Protein AF-A0A6J5F829-F1 (afdb_monomer_lite)

Radius of gyration: 14.19 Å; chains: 1; bounding box: 37×42×27 Å

Structure (mmCIF, N/CA/C/O backbone):
data_AF-A0A6J5F829-F1
#
_entry.id   AF-A0A6J5F829-F1
#
loop_
_atom_site.group_PDB
_atom_site.id
_atom_site.type_symbol
_atom_site.label_atom_id
_atom_site.label_alt_id
_atom_site.label_comp_id
_atom_site.label_asym_id
_atom_site.label_entity_id
_atom_site.label_seq_id
_atom_site.pdbx_PDB_ins_code
_atom_site.Cartn_x
_atom_site.Cartn_y
_atom_site.Cartn_z
_atom_site.occupancy
_atom_site.B_iso_or_equiv
_atom_site.auth_seq_id
_atom_site.auth_comp_id
_atom_site.auth_asym_id
_atom_site.auth_atom_id
_atom_site.pdbx_PDB_model_num
ATOM 1 N N . MET A 1 1 ? 24.805 2.140 7.043 1.00 34.69 1 MET A N 1
ATOM 2 C CA . MET A 1 1 ? 24.324 3.347 6.334 1.00 34.69 1 MET A CA 1
ATOM 3 C C . MET A 1 1 ? 23.279 2.885 5.327 1.00 34.69 1 MET A C 1
ATOM 5 O O . MET A 1 1 ? 23.629 2.146 4.418 1.00 34.69 1 MET A O 1
ATOM 9 N N . LYS A 1 2 ? 21.988 3.162 5.555 1.00 42.03 2 LYS A N 1
ATOM 10 C CA . LYS A 1 2 ? 20.919 2.751 4.630 1.00 42.03 2 LYS A CA 1
ATOM 11 C C . LYS A 1 2 ? 20.975 3.728 3.448 1.00 42.03 2 LYS A C 1
ATOM 13 O O . LYS A 1 2 ? 20.641 4.892 3.639 1.00 42.03 2 LYS A O 1
ATOM 18 N N . ASN A 1 3 ? 21.474 3.304 2.283 1.00 34.94 3 ASN A N 1
ATOM 19 C CA . ASN A 1 3 ? 21.442 4.109 1.056 1.00 34.94 3 ASN A CA 1
ATOM 20 C C . ASN A 1 3 ? 19.977 4.314 0.656 1.00 34.94 3 ASN A C 1
ATOM 22 O O . ASN A 1 3 ? 19.419 3.539 -0.117 1.00 34.94 3 ASN A O 1
ATOM 26 N N . VAL A 1 4 ? 19.335 5.337 1.216 1.00 55.44 4 VAL A N 1
ATOM 27 C CA . VAL A 1 4 ? 18.023 5.782 0.761 1.00 55.44 4 VAL A CA 1
ATOM 28 C C . VAL A 1 4 ? 18.262 6.391 -0.615 1.00 55.44 4 VAL A C 1
ATOM 30 O O . VAL A 1 4 ? 18.768 7.509 -0.719 1.00 55.44 4 VAL A O 1
ATOM 33 N N . ARG A 1 5 ? 17.992 5.626 -1.684 1.00 61.97 5 ARG A N 1
ATOM 34 C CA . ARG A 1 5 ? 17.890 6.178 -3.041 1.00 61.97 5 ARG A CA 1
ATOM 35 C C . ARG A 1 5 ? 16.980 7.399 -2.934 1.00 61.97 5 ARG A C 1
ATOM 37 O O . ARG A 1 5 ? 15.824 7.261 -2.549 1.00 61.97 5 ARG A O 1
ATOM 44 N N . LYS A 1 6 ? 17.505 8.591 -3.222 1.00 61.22 6 LYS A N 1
ATOM 45 C CA . LYS A 1 6 ? 16.664 9.779 -3.373 1.00 61.22 6 LYS A CA 1
ATOM 46 C C . LYS A 1 6 ? 15.767 9.520 -4.578 1.00 61.22 6 LYS A C 1
ATOM 48 O O . LYS A 1 6 ? 16.257 9.552 -5.701 1.00 61.22 6 LYS A O 1
ATOM 53 N N . ILE A 1 7 ? 14.499 9.205 -4.337 1.00 67.38 7 ILE A N 1
ATOM 54 C CA . ILE A 1 7 ? 13.509 9.058 -5.403 1.00 67.38 7 ILE A CA 1
ATOM 55 C C . ILE A 1 7 ? 13.320 10.444 -6.019 1.00 67.38 7 ILE A C 1
ATO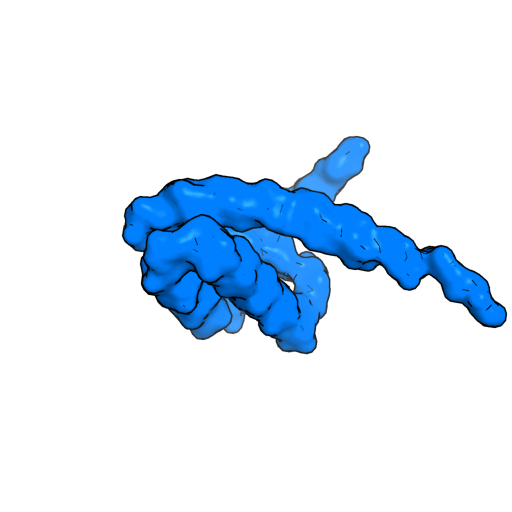M 57 O O . ILE A 1 7 ? 12.992 11.399 -5.309 1.00 67.38 7 ILE A O 1
ATOM 61 N N . SER A 1 8 ? 13.575 10.590 -7.319 1.00 79.25 8 SER A N 1
ATOM 62 C CA . SER A 1 8 ? 13.370 11.878 -7.977 1.00 79.25 8 SER A CA 1
ATOM 63 C C . SER A 1 8 ? 11.870 12.216 -8.052 1.00 79.25 8 SER A C 1
ATOM 65 O O . SER A 1 8 ? 11.033 11.318 -8.190 1.00 79.25 8 SER A O 1
ATOM 67 N N . PRO A 1 9 ? 11.483 13.506 -8.024 1.00 79.19 9 PRO A N 1
ATOM 68 C CA . PRO A 1 9 ? 10.079 13.910 -8.167 1.00 79.19 9 PRO A CA 1
ATOM 69 C C . PRO A 1 9 ? 9.417 13.399 -9.458 1.00 79.19 9 PRO A C 1
ATOM 71 O O . PRO A 1 9 ? 8.209 13.179 -9.504 1.00 79.19 9 PRO A O 1
ATOM 74 N N . SER A 1 10 ? 10.205 13.210 -10.519 1.00 82.94 10 SER A N 1
ATOM 75 C CA . SER A 1 10 ? 9.782 12.593 -11.779 1.00 82.94 10 SER A CA 1
ATOM 76 C C . SER A 1 10 ? 9.469 11.105 -11.627 1.00 82.94 10 SER A C 1
ATOM 78 O O . SER A 1 10 ? 8.401 10.677 -12.052 1.00 82.94 10 SER A O 1
ATOM 80 N N . GLU A 1 11 ? 10.347 10.329 -10.988 1.00 81.81 11 GLU A N 1
ATOM 81 C CA . GLU A 1 11 ? 10.115 8.898 -10.733 1.00 81.81 11 GLU A CA 1
ATOM 82 C C . GLU A 1 11 ? 8.900 8.683 -9.833 1.00 81.81 11 GLU A C 1
ATOM 84 O O . GLU A 1 11 ? 8.104 7.781 -10.081 1.00 81.81 11 GLU A O 1
ATOM 89 N N . ARG A 1 12 ? 8.707 9.554 -8.836 1.00 85.75 12 ARG A N 1
ATOM 90 C CA . ARG A 1 12 ? 7.526 9.522 -7.968 1.00 85.75 12 ARG A CA 1
ATOM 91 C C . ARG A 1 12 ? 6.231 9.738 -8.748 1.00 85.75 12 ARG A C 1
ATOM 93 O O . ARG A 1 12 ? 5.322 8.926 -8.628 1.00 85.75 12 ARG A O 1
ATOM 100 N N . ARG A 1 13 ? 6.156 10.780 -9.585 1.00 87.06 13 ARG A N 1
ATOM 101 C CA . ARG A 1 13 ? 4.973 11.048 -10.430 1.00 87.06 13 ARG A CA 1
ATOM 102 C C . ARG A 1 13 ? 4.695 9.927 -11.431 1.00 87.06 13 ARG A C 1
ATOM 104 O O . ARG A 1 13 ? 3.540 9.576 -11.668 1.00 87.06 13 ARG A O 1
ATOM 111 N N . LEU A 1 14 ? 5.749 9.345 -12.004 1.00 88.00 14 LEU A N 1
ATOM 112 C CA . LEU A 1 14 ? 5.613 8.174 -12.867 1.00 88.00 14 LEU A CA 1
ATOM 113 C C . LEU A 1 14 ? 5.046 6.988 -12.083 1.00 88.00 14 LEU A C 1
ATOM 115 O O . LEU A 1 14 ? 4.079 6.388 -12.532 1.00 88.00 14 LEU A O 1
ATOM 119 N N . ALA A 1 15 ? 5.562 6.694 -10.890 1.00 86.19 15 ALA A N 1
ATOM 120 C CA . ALA A 1 15 ? 5.046 5.620 -10.042 1.00 86.19 15 ALA A CA 1
ATOM 121 C C . ALA A 1 15 ? 3.600 5.857 -9.575 1.00 86.19 15 ALA A C 1
ATOM 123 O O . ALA A 1 15 ? 2.808 4.920 -9.561 1.00 86.19 15 ALA A O 1
ATOM 124 N N . GLU A 1 16 ? 3.224 7.097 -9.252 1.00 87.75 16 GLU A N 1
ATOM 125 C CA . GLU A 1 16 ? 1.832 7.465 -8.954 1.00 87.75 16 GLU A CA 1
ATOM 126 C C . GLU A 1 16 ? 0.890 7.152 -10.115 1.00 87.75 16 GLU A C 1
ATOM 128 O O . GLU A 1 16 ? -0.246 6.744 -9.880 1.00 87.75 16 GLU A O 1
ATOM 133 N N . THR A 1 17 ? 1.369 7.337 -11.347 1.00 90.56 17 THR A N 1
ATOM 134 C CA . THR A 1 17 ? 0.615 7.055 -12.572 1.00 90.56 17 THR A CA 1
ATOM 135 C C . THR A 1 17 ? 0.558 5.554 -12.844 1.00 90.56 17 THR A C 1
ATOM 137 O O . THR A 1 17 ? -0.523 5.008 -13.048 1.00 90.56 17 THR A O 1
ATOM 140 N N . VAL A 1 18 ? 1.710 4.877 -12.812 1.00 91.81 18 VAL A N 1
ATOM 141 C CA . VAL A 1 18 ? 1.842 3.448 -13.135 1.00 91.81 18 VAL A CA 1
ATOM 142 C C . VAL A 1 18 ? 1.090 2.584 -12.126 1.00 91.81 18 VAL A C 1
ATOM 144 O O . VAL A 1 18 ? 0.354 1.693 -12.529 1.00 91.81 18 VAL A O 1
ATOM 147 N N . TYR A 1 19 ? 1.222 2.872 -10.830 1.00 91.38 19 TYR A N 1
ATOM 148 C CA . TYR A 1 19 ? 0.612 2.081 -9.756 1.00 91.38 19 TYR A CA 1
ATOM 149 C C . TYR A 1 19 ? -0.713 2.672 -9.265 1.00 91.38 19 TYR A C 1
ATOM 151 O O . TYR A 1 19 ? -1.163 2.372 -8.157 1.00 91.38 19 TYR A O 1
ATOM 159 N N . HIS A 1 20 ? -1.336 3.569 -10.038 1.00 91.31 20 HIS A N 1
ATOM 160 C CA . HIS A 1 20 ? -2.524 4.303 -9.603 1.00 91.31 20 HIS A CA 1
ATOM 161 C C . HIS A 1 20 ? -3.653 3.368 -9.138 1.00 91.31 20 HIS A C 1
ATOM 163 O O . HIS A 1 20 ? -4.329 3.659 -8.145 1.00 91.31 20 HIS A O 1
ATOM 169 N N . VAL A 1 21 ? -3.865 2.263 -9.858 1.00 91.75 21 VAL A N 1
ATOM 170 C CA . VAL A 1 21 ? -4.939 1.297 -9.594 1.00 91.75 21 VAL A CA 1
ATOM 171 C C . VAL A 1 21 ? -4.666 0.539 -8.300 1.00 91.75 21 VAL A C 1
ATOM 173 O O . VAL A 1 21 ? -5.525 0.507 -7.419 1.00 91.75 21 VAL A O 1
ATOM 176 N N . GLU A 1 22 ? -3.463 -0.004 -8.145 1.00 92.25 22 GLU A N 1
ATOM 177 C CA . GLU A 1 22 ? -3.019 -0.749 -6.968 1.00 92.25 22 GLU A CA 1
ATOM 178 C C . GLU A 1 22 ? -3.030 0.137 -5.725 1.00 92.25 22 GLU A C 1
ATOM 180 O O . GLU A 1 22 ? -3.522 -0.268 -4.673 1.00 92.25 22 GLU A O 1
ATOM 185 N N . LEU A 1 23 ? -2.581 1.386 -5.856 1.00 91.62 23 LEU A N 1
ATOM 186 C CA . LEU A 1 23 ? -2.626 2.371 -4.782 1.00 91.62 23 LEU A CA 1
ATOM 187 C C . LEU A 1 23 ? -4.068 2.713 -4.379 1.00 91.62 23 LEU A C 1
ATOM 189 O O . LEU A 1 23 ? -4.362 2.856 -3.193 1.00 91.62 23 LEU A O 1
ATOM 193 N N . SER A 1 24 ? -4.985 2.858 -5.340 1.00 91.56 24 SER A N 1
ATOM 194 C CA . SER A 1 24 ? -6.400 3.159 -5.068 1.00 91.56 24 SER A CA 1
ATOM 195 C C . SER A 1 24 ? -7.104 1.977 -4.407 1.00 91.56 24 SER A C 1
ATOM 197 O O . SER A 1 24 ? -7.830 2.154 -3.422 1.00 91.56 24 SER A O 1
ATOM 199 N N . ARG A 1 25 ? -6.863 0.770 -4.926 1.00 91.25 25 ARG A N 1
ATOM 200 C CA . ARG A 1 25 ? -7.414 -0.483 -4.410 1.00 91.25 25 ARG A CA 1
ATOM 201 C C . ARG A 1 25 ? -6.890 -0.763 -3.007 1.00 91.25 25 ARG A C 1
ATOM 203 O O . ARG A 1 25 ? -7.689 -0.906 -2.087 1.00 91.25 25 ARG A O 1
ATOM 210 N N . GLY A 1 26 ? -5.572 -0.750 -2.828 1.00 90.25 26 GLY A N 1
ATOM 211 C CA . GLY A 1 26 ? -4.925 -1.004 -1.546 1.00 90.25 26 GLY A CA 1
ATOM 212 C C . GLY A 1 26 ? -5.363 -0.013 -0.474 1.00 90.25 26 GLY A C 1
ATOM 213 O O . GLY A 1 26 ? -5.798 -0.425 0.600 1.00 90.25 26 GLY A O 1
ATOM 214 N N . ALA A 1 27 ? -5.363 1.289 -0.783 1.00 89.56 27 ALA A N 1
ATOM 215 C CA . ALA A 1 27 ? -5.823 2.305 0.162 1.00 89.56 27 ALA A CA 1
ATOM 216 C C . ALA A 1 27 ? -7.291 2.107 0.566 1.00 89.56 27 ALA A C 1
ATOM 218 O O . ALA A 1 27 ? -7.644 2.376 1.710 1.00 89.56 27 ALA A O 1
ATOM 219 N N . SER A 1 28 ? -8.147 1.639 -0.346 1.00 90.00 28 SER A N 1
ATOM 220 C CA . SER A 1 28 ? -9.563 1.389 -0.052 1.00 90.00 28 SER A CA 1
ATOM 221 C C . SER A 1 28 ? -9.760 0.151 0.822 1.00 90.00 28 SER A C 1
ATOM 223 O O . SER A 1 28 ? -10.459 0.239 1.829 1.00 90.00 28 SER A O 1
ATOM 225 N N . ILE A 1 29 ? -9.097 -0.964 0.490 1.00 88.94 29 ILE A N 1
ATOM 226 C CA . ILE A 1 29 ? -9.133 -2.201 1.287 1.00 88.94 29 ILE A CA 1
ATOM 227 C C . ILE A 1 29 ? -8.662 -1.898 2.711 1.00 88.94 29 ILE A C 1
ATOM 229 O O . ILE A 1 29 ? -9.396 -2.131 3.668 1.00 88.94 29 ILE A O 1
ATOM 233 N N . ILE A 1 30 ? -7.487 -1.283 2.850 1.00 89.56 30 ILE A N 1
ATOM 234 C CA . ILE A 1 30 ? -6.886 -0.972 4.149 1.00 89.56 30 ILE A CA 1
ATOM 235 C C . ILE A 1 30 ? -7.759 0.012 4.940 1.00 89.56 30 ILE A C 1
ATOM 237 O O . ILE A 1 30 ? -8.041 -0.231 6.112 1.00 89.56 30 ILE A O 1
ATOM 241 N N . ALA A 1 31 ? -8.239 1.099 4.324 1.00 86.88 31 ALA A N 1
ATOM 242 C CA . ALA A 1 31 ? -9.049 2.094 5.031 1.00 86.88 31 ALA A CA 1
ATOM 243 C C . ALA A 1 31 ? -10.404 1.549 5.513 1.00 86.88 31 ALA A C 1
ATOM 245 O O . ALA A 1 31 ? -10.936 2.054 6.502 1.00 86.88 31 ALA A O 1
ATOM 246 N N . SER A 1 32 ? -10.939 0.520 4.846 1.00 88.44 32 SER A N 1
ATOM 247 C CA . SER A 1 32 ? -12.188 -0.147 5.233 1.00 88.44 32 SER A CA 1
ATOM 248 C C . SER A 1 32 ? -12.049 -1.088 6.436 1.00 88.44 32 SER A C 1
ATOM 250 O O . SER A 1 32 ? -13.051 -1.558 6.972 1.00 88.44 32 SER A O 1
ATOM 252 N N . THR A 1 33 ? -10.823 -1.357 6.894 1.00 88.62 33 THR A N 1
ATOM 253 C CA . THR A 1 33 ? -10.594 -2.253 8.030 1.00 88.62 33 THR A CA 1
ATOM 254 C C . THR A 1 33 ? -11.024 -1.618 9.358 1.00 88.62 33 THR A C 1
ATOM 256 O O . THR A 1 33 ? -10.738 -0.451 9.657 1.00 88.62 33 THR A O 1
ATOM 259 N N . LEU A 1 34 ? -11.727 -2.416 10.169 1.00 79.75 34 LEU A N 1
ATOM 260 C CA . LEU A 1 34 ? -12.303 -2.005 11.457 1.00 79.75 34 LEU A CA 1
ATOM 261 C C . LEU A 1 34 ? -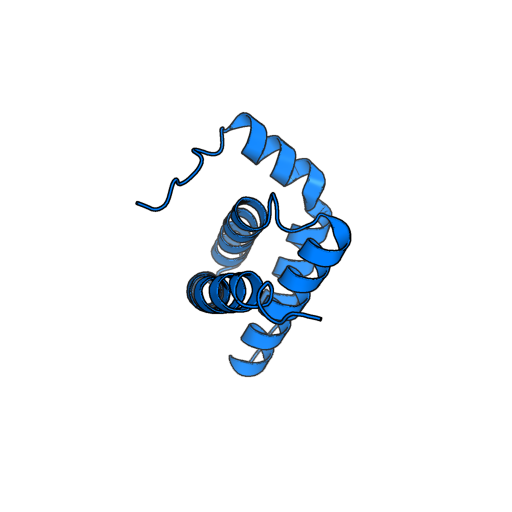11.445 -2.414 12.661 1.00 79.75 34 LEU A C 1
ATOM 263 O O . LEU A 1 34 ? -11.620 -1.875 13.749 1.00 79.75 34 LEU A O 1
ATOM 267 N N . SER A 1 35 ? -10.515 -3.356 12.481 1.00 80.38 35 SER A N 1
ATOM 268 C CA . SER A 1 35 ? -9.609 -3.813 13.537 1.00 80.38 35 SER A CA 1
ATOM 269 C C . SER A 1 35 ? -8.151 -3.740 13.097 1.00 80.38 35 SER A C 1
ATOM 271 O O . SER A 1 35 ? -7.831 -3.847 11.909 1.00 80.38 35 SER A O 1
ATOM 273 N N . ARG A 1 36 ? -7.250 -3.628 14.075 1.00 74.44 36 ARG A N 1
ATOM 274 C CA . ARG A 1 36 ? -5.805 -3.619 13.832 1.00 74.44 36 ARG A CA 1
ATOM 275 C C . ARG A 1 36 ? -5.312 -4.913 13.177 1.00 74.44 36 ARG A C 1
ATOM 277 O O . ARG A 1 36 ? -4.531 -4.851 12.240 1.00 74.44 36 ARG A O 1
ATOM 284 N N . VAL A 1 37 ? -5.839 -6.065 13.596 1.00 76.56 37 VAL A N 1
ATOM 285 C CA . VAL A 1 37 ? -5.487 -7.382 13.031 1.00 76.56 37 VAL A CA 1
ATOM 286 C C . VAL A 1 37 ? -5.876 -7.472 11.551 1.00 76.56 37 VAL A C 1
ATOM 288 O O . VAL A 1 37 ? -5.086 -7.906 10.711 1.00 76.56 37 VAL A O 1
ATOM 291 N N . THR A 1 38 ? -7.078 -7.000 11.205 1.00 84.31 38 THR A N 1
ATOM 292 C CA . THR A 1 38 ? -7.525 -6.944 9.804 1.00 84.31 38 THR A CA 1
ATOM 293 C C . THR A 1 38 ? -6.732 -5.928 8.988 1.00 84.31 38 THR A C 1
ATOM 295 O O . THR A 1 38 ? -6.488 -6.162 7.809 1.00 84.31 38 THR A O 1
ATOM 298 N N . ALA A 1 39 ? -6.284 -4.832 9.607 1.00 83.19 39 ALA A N 1
ATOM 299 C CA . ALA A 1 39 ? -5.444 -3.842 8.947 1.00 83.19 39 ALA A CA 1
ATOM 300 C C . ALA A 1 39 ? -4.051 -4.396 8.631 1.00 83.19 39 ALA A C 1
ATOM 302 O O . ALA A 1 39 ? -3.603 -4.284 7.499 1.00 83.19 39 ALA A O 1
ATOM 303 N N . GLU A 1 40 ? -3.385 -5.044 9.590 1.00 84.44 40 GLU A N 1
ATOM 304 C CA . GLU A 1 40 ? -2.075 -5.678 9.382 1.00 84.44 40 GLU A CA 1
ATOM 305 C C . GLU A 1 40 ? -2.132 -6.760 8.296 1.00 84.44 40 GLU A C 1
ATOM 307 O O . GLU A 1 40 ? -1.243 -6.835 7.446 1.00 84.44 40 GLU A O 1
ATOM 312 N N . THR A 1 41 ? -3.202 -7.557 8.273 1.00 85.06 41 THR A N 1
ATOM 313 C CA . THR A 1 41 ? -3.424 -8.564 7.223 1.00 85.06 41 THR A CA 1
ATOM 314 C C . THR A 1 41 ? -3.601 -7.899 5.856 1.00 85.06 41 THR A C 1
ATOM 316 O O . THR A 1 41 ? -2.866 -8.223 4.926 1.00 85.06 41 THR A O 1
ATOM 319 N N . ALA A 1 42 ? -4.478 -6.895 5.752 1.00 88.12 42 ALA A N 1
ATOM 320 C CA . ALA A 1 42 ? -4.702 -6.150 4.513 1.00 88.12 42 ALA A CA 1
ATOM 321 C C . ALA A 1 42 ? -3.434 -5.437 4.007 1.00 88.12 42 ALA A C 1
ATOM 323 O O . ALA A 1 42 ? -3.176 -5.402 2.806 1.00 88.12 42 ALA A O 1
ATOM 324 N N . LEU A 1 43 ? -2.619 -4.884 4.911 1.00 86.50 43 LEU A N 1
ATOM 325 C CA . LEU A 1 43 ? -1.337 -4.261 4.573 1.00 86.50 43 LEU A CA 1
ATOM 326 C C . LEU A 1 43 ? -0.376 -5.289 3.960 1.00 86.50 43 LEU A C 1
ATOM 328 O O . LEU A 1 43 ? 0.215 -5.021 2.914 1.00 86.50 43 LEU A O 1
ATOM 332 N N . ASN A 1 44 ? -0.246 -6.467 4.578 1.00 85.88 44 ASN A N 1
ATOM 333 C CA . ASN A 1 44 ? 0.603 -7.542 4.064 1.00 85.88 44 ASN A CA 1
ATOM 334 C C . ASN A 1 44 ? 0.116 -8.064 2.708 1.00 85.88 44 ASN A C 1
ATOM 336 O O . ASN A 1 44 ? 0.936 -8.273 1.817 1.00 85.88 44 ASN A O 1
ATOM 340 N N . GLU A 1 45 ? -1.193 -8.236 2.527 1.00 88.12 45 GLU A N 1
ATOM 341 C CA . GLU A 1 45 ? -1.777 -8.686 1.259 1.00 88.12 45 GLU A CA 1
ATOM 342 C C . GLU A 1 45 ? -1.505 -7.693 0.128 1.00 88.12 45 GLU A C 1
ATOM 344 O O . GLU A 1 45 ? -0.971 -8.083 -0.907 1.00 88.12 45 GLU A O 1
ATOM 349 N N . VAL A 1 46 ? -1.780 -6.403 0.346 1.00 91.00 46 VAL A N 1
ATOM 350 C CA . VAL A 1 46 ? -1.563 -5.348 -0.660 1.00 91.00 46 VAL A CA 1
ATOM 351 C C . VAL A 1 46 ? -0.088 -5.252 -1.054 1.00 91.00 46 VAL A C 1
ATOM 353 O O . VAL A 1 46 ? 0.241 -5.127 -2.235 1.00 91.00 46 VAL A O 1
ATOM 356 N N . VAL A 1 47 ? 0.819 -5.329 -0.078 1.00 87.31 47 VAL A N 1
ATOM 357 C CA . VAL A 1 47 ? 2.263 -5.290 -0.337 1.00 87.31 47 VAL A CA 1
ATOM 358 C C . VAL A 1 47 ? 2.736 -6.564 -1.042 1.00 87.31 47 VAL A C 1
ATOM 360 O O . VAL A 1 47 ? 3.532 -6.482 -1.977 1.00 87.31 47 VAL A O 1
ATOM 363 N N . SER A 1 48 ? 2.247 -7.736 -0.635 1.00 85.94 48 SER A N 1
ATOM 364 C CA . SER A 1 48 ? 2.596 -9.012 -1.265 1.00 85.94 48 SER A CA 1
ATOM 365 C C . SER A 1 48 ? 2.092 -9.092 -2.707 1.00 85.94 48 SER A C 1
ATOM 367 O O . SER A 1 48 ? 2.824 -9.562 -3.576 1.00 85.94 48 SER A O 1
ATOM 369 N N . GLU A 1 49 ? 0.875 -8.615 -2.981 1.00 88.81 49 GLU A N 1
ATOM 370 C CA . GLU A 1 49 ? 0.304 -8.536 -4.331 1.00 88.81 49 GLU A CA 1
ATOM 371 C C . GLU A 1 49 ? 1.144 -7.605 -5.214 1.00 88.81 49 GLU A C 1
ATOM 373 O O . GLU A 1 49 ? 1.538 -7.988 -6.315 1.00 88.81 49 GLU A O 1
ATOM 378 N N . PHE A 1 50 ? 1.520 -6.428 -4.702 1.00 88.75 50 PHE A N 1
ATOM 379 C CA . PHE A 1 50 ? 2.407 -5.513 -5.420 1.00 88.75 50 PHE A CA 1
ATOM 380 C C . PHE A 1 50 ? 3.752 -6.166 -5.767 1.00 88.75 50 PHE A C 1
ATOM 382 O O . PHE A 1 50 ? 4.205 -6.084 -6.907 1.00 88.75 50 PHE A O 1
ATOM 389 N N . VAL A 1 51 ? 4.385 -6.846 -4.806 1.00 87.81 51 VAL A N 1
ATOM 390 C CA . VAL A 1 51 ? 5.670 -7.526 -5.028 1.00 87.81 51 VAL A CA 1
ATOM 391 C C . VAL A 1 51 ? 5.538 -8.672 -6.028 1.00 87.81 51 VAL A C 1
ATOM 393 O O . VAL A 1 51 ? 6.443 -8.869 -6.837 1.00 87.81 51 VAL A O 1
ATOM 396 N N . ALA A 1 52 ? 4.433 -9.417 -6.003 1.00 86.44 52 ALA A N 1
ATOM 397 C CA . ALA A 1 52 ? 4.191 -10.492 -6.960 1.00 86.44 52 ALA A CA 1
ATOM 398 C C . ALA A 1 52 ? 4.050 -9.968 -8.401 1.00 86.44 52 ALA A C 1
ATOM 400 O O . ALA A 1 52 ? 4.496 -10.633 -9.333 1.00 86.44 52 ALA A O 1
ATOM 401 N N . LEU A 1 53 ? 3.469 -8.777 -8.578 1.00 87.25 53 LEU A N 1
ATOM 402 C CA . LEU A 1 53 ? 3.230 -8.169 -9.890 1.00 87.25 53 LEU A CA 1
ATOM 403 C C . LEU A 1 53 ? 4.434 -7.379 -10.424 1.00 87.25 53 LEU A C 1
ATOM 405 O O . LEU A 1 53 ? 4.774 -7.487 -11.599 1.00 87.25 53 LEU A O 1
ATOM 409 N N . HIS A 1 54 ? 5.082 -6.589 -9.566 1.00 86.00 54 HIS A N 1
ATOM 410 C CA . HIS A 1 54 ? 6.077 -5.580 -9.961 1.00 86.00 54 HIS A CA 1
ATOM 411 C C . HIS A 1 54 ? 7.487 -5.863 -9.419 1.00 86.00 54 HIS A C 1
ATOM 413 O O . HIS A 1 54 ? 8.443 -5.151 -9.735 1.00 86.00 54 HIS A O 1
ATOM 419 N N . GLY A 1 55 ? 7.639 -6.901 -8.594 1.00 84.50 55 GLY A N 1
ATOM 420 C CA . GLY A 1 55 ? 8.877 -7.208 -7.885 1.00 84.50 55 GLY A CA 1
ATOM 421 C C . GLY A 1 55 ? 9.144 -6.281 -6.693 1.00 84.50 55 GLY A C 1
ATOM 422 O O . GLY A 1 55 ? 8.371 -5.389 -6.348 1.00 84.50 55 GLY A O 1
ATOM 423 N N . THR A 1 56 ? 10.284 -6.480 -6.030 1.00 83.31 56 THR A N 1
ATOM 424 C CA . THR A 1 56 ? 10.650 -5.728 -4.815 1.00 83.31 56 THR A CA 1
ATOM 425 C C . THR A 1 56 ? 11.323 -4.381 -5.093 1.00 83.31 56 THR A C 1
ATOM 427 O O . THR A 1 56 ? 11.502 -3.592 -4.170 1.00 83.31 56 THR A O 1
ATOM 430 N N . GLY A 1 57 ? 11.690 -4.087 -6.346 1.00 81.06 57 GLY A N 1
ATOM 431 C CA . GLY A 1 57 ? 12.524 -2.928 -6.697 1.00 81.06 57 GLY A CA 1
ATOM 432 C C . GLY A 1 57 ? 11.904 -1.566 -6.371 1.00 81.06 57 GLY A C 1
ATOM 433 O O . GLY A 1 57 ? 12.637 -0.622 -6.086 1.00 81.06 57 GLY A O 1
ATOM 434 N N . ASN A 1 58 ? 10.570 -1.483 -6.364 1.00 86.12 58 ASN A N 1
ATOM 435 C CA . ASN A 1 58 ? 9.815 -0.248 -6.133 1.00 86.12 58 ASN A CA 1
ATOM 436 C C . ASN A 1 58 ? 8.906 -0.313 -4.895 1.00 86.12 58 ASN A C 1
ATOM 438 O O . ASN A 1 58 ? 8.053 0.554 -4.716 1.00 86.12 58 ASN A O 1
ATOM 442 N N . ILE A 1 59 ? 9.089 -1.315 -4.025 1.00 85.94 59 ILE A N 1
ATOM 443 C CA . ILE A 1 59 ? 8.247 -1.517 -2.833 1.00 85.94 59 ILE A CA 1
ATOM 444 C C . ILE A 1 59 ? 8.282 -0.311 -1.886 1.00 85.94 59 ILE A C 1
ATOM 446 O O . ILE A 1 59 ? 7.282 0.025 -1.256 1.00 85.94 59 ILE A O 1
ATOM 450 N N . ASP A 1 60 ? 9.423 0.370 -1.824 1.00 85.12 60 ASP A N 1
ATOM 451 C CA . ASP A 1 60 ? 9.649 1.524 -0.959 1.00 85.12 60 ASP A CA 1
ATOM 452 C C . ASP A 1 60 ? 8.827 2.724 -1.419 1.00 85.12 60 ASP A C 1
ATOM 454 O O . ASP A 1 60 ? 8.105 3.323 -0.624 1.00 85.12 60 ASP A O 1
ATOM 458 N N . LEU A 1 61 ? 8.881 3.002 -2.722 1.00 87.31 61 LEU A N 1
ATOM 459 C CA . LEU A 1 61 ? 8.119 4.063 -3.366 1.00 87.31 61 LEU A CA 1
ATOM 460 C C . LEU A 1 61 ? 6.616 3.773 -3.309 1.00 87.31 61 LEU A C 1
ATOM 462 O O . LEU A 1 61 ? 5.830 4.645 -2.951 1.00 87.31 61 LEU A O 1
ATOM 46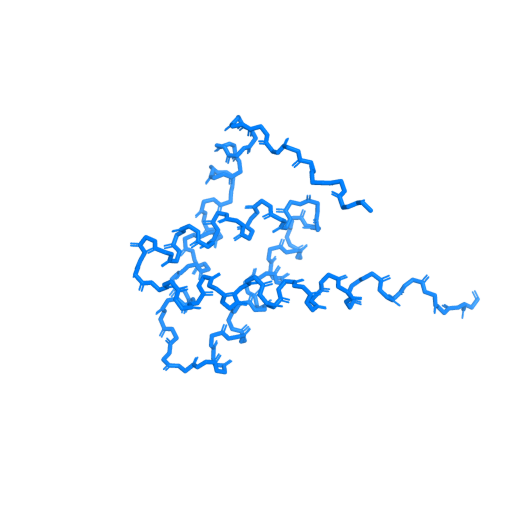6 N N . PHE A 1 62 ? 6.208 2.533 -3.582 1.00 89.31 62 PHE A N 1
ATOM 467 C CA . PHE A 1 62 ? 4.811 2.129 -3.455 1.00 89.31 62 PHE A CA 1
ATOM 468 C C . PHE A 1 62 ? 4.292 2.296 -2.019 1.00 89.31 62 PHE A C 1
ATOM 470 O O . PHE A 1 62 ? 3.224 2.869 -1.808 1.00 89.31 62 PHE A O 1
ATOM 477 N N . SER A 1 63 ? 5.071 1.861 -1.024 1.00 88.94 63 SER A N 1
ATOM 478 C CA . SER A 1 63 ? 4.708 1.997 0.391 1.00 88.94 63 SER A CA 1
ATOM 479 C C . SER A 1 63 ? 4.581 3.463 0.806 1.00 88.94 63 SER A C 1
ATOM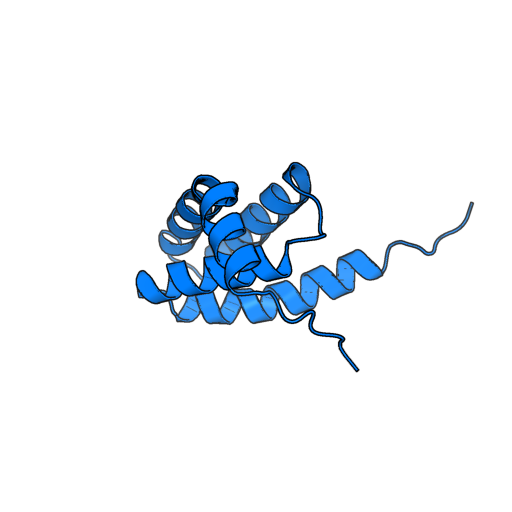 481 O O . SER A 1 63 ? 3.662 3.812 1.540 1.00 88.94 63 SER A O 1
ATOM 483 N N . GLU A 1 64 ? 5.475 4.336 0.339 1.00 89.00 64 GLU A N 1
ATOM 484 C CA . GLU A 1 64 ? 5.411 5.774 0.614 1.00 89.00 64 GLU A CA 1
ATOM 485 C C . GLU A 1 64 ? 4.129 6.402 0.048 1.00 89.00 64 GLU A C 1
ATOM 487 O O . GLU A 1 64 ? 3.365 7.021 0.791 1.00 89.00 64 GLU A O 1
ATOM 492 N N . LEU A 1 65 ? 3.824 6.138 -1.225 1.00 91.19 65 LEU A N 1
ATOM 493 C CA . LEU A 1 65 ? 2.610 6.630 -1.883 1.00 91.19 65 LEU A CA 1
ATOM 494 C C . LEU A 1 65 ? 1.327 6.088 -1.234 1.00 91.19 65 LEU A C 1
ATOM 496 O O . LEU A 1 65 ? 0.338 6.812 -1.090 1.00 91.19 65 LEU A O 1
ATOM 500 N N . LEU A 1 66 ? 1.332 4.827 -0.798 1.00 90.44 66 LEU A N 1
ATOM 501 C CA . LEU A 1 66 ? 0.196 4.222 -0.107 1.00 90.44 66 LEU A CA 1
ATOM 502 C C . LEU A 1 66 ? -0.065 4.898 1.247 1.00 90.44 66 LEU A C 1
ATOM 504 O O . LEU A 1 66 ? -1.218 5.172 1.586 1.00 90.44 66 LEU A O 1
ATOM 508 N N . ARG A 1 67 ? 0.989 5.234 2.003 1.00 90.81 67 ARG A N 1
ATOM 509 C CA . ARG A 1 67 ? 0.862 5.954 3.285 1.00 90.81 67 ARG A CA 1
ATOM 510 C C . ARG A 1 67 ? 0.262 7.331 3.112 1.00 90.81 67 ARG A C 1
ATOM 512 O O . ARG A 1 67 ? -0.579 7.729 3.918 1.00 90.81 67 ARG A O 1
ATOM 519 N N . GLU A 1 68 ? 0.674 8.052 2.080 1.00 90.38 68 GLU A N 1
ATOM 520 C CA . GLU A 1 68 ? 0.113 9.368 1.791 1.00 90.38 68 GLU A CA 1
ATOM 521 C C . GLU A 1 68 ? -1.379 9.279 1.496 1.00 90.38 68 GLU A C 1
ATOM 523 O O . GLU A 1 68 ? -2.159 10.037 2.068 1.00 90.38 68 GLU A O 1
ATOM 528 N N . ARG A 1 69 ? -1.804 8.298 0.692 1.00 90.88 69 ARG A N 1
ATOM 529 C CA . ARG A 1 69 ? -3.229 8.080 0.410 1.00 90.88 69 ARG A CA 1
ATOM 530 C C . ARG A 1 69 ? -4.025 7.695 1.655 1.00 90.88 69 ARG A C 1
ATOM 532 O O . ARG A 1 69 ? -5.143 8.176 1.829 1.00 90.88 69 ARG A O 1
ATOM 539 N N . LEU A 1 70 ? -3.466 6.867 2.539 1.00 89.31 70 LEU A N 1
ATOM 540 C CA . LEU A 1 70 ? -4.098 6.540 3.824 1.00 89.31 70 LEU A CA 1
ATOM 541 C C . LEU A 1 70 ? -4.214 7.772 4.728 1.00 89.31 70 LEU A C 1
ATOM 543 O O . LEU A 1 70 ? -5.265 7.999 5.324 1.00 89.31 70 LEU A O 1
ATOM 547 N N . THR A 1 71 ? -3.175 8.605 4.765 1.00 89.88 71 THR A N 1
ATOM 548 C CA . THR A 1 71 ? -3.166 9.868 5.516 1.00 89.88 71 THR A CA 1
ATOM 549 C C . THR A 1 71 ? -4.217 10.839 4.971 1.00 89.88 71 THR A C 1
ATOM 551 O O . THR A 1 71 ? -4.997 11.391 5.740 1.00 89.88 71 THR A O 1
ATOM 554 N N . GLN A 1 72 ? -4.319 10.986 3.645 1.00 89.31 72 GLN A N 1
ATOM 555 C CA . GLN A 1 72 ? -5.344 11.808 2.984 1.00 89.31 72 GLN A CA 1
ATOM 556 C C . GLN A 1 72 ? -6.771 11.308 3.255 1.00 89.31 72 GLN A C 1
ATOM 558 O O . GLN A 1 72 ? -7.703 12.103 3.311 1.00 89.31 72 GLN A O 1
ATOM 563 N N . LYS A 1 73 ? -6.949 9.998 3.461 1.00 86.38 73 LYS A N 1
ATOM 564 C CA . LYS A 1 73 ? -8.223 9.383 3.870 1.00 86.38 73 LYS A CA 1
ATOM 565 C C . LYS A 1 73 ? -8.502 9.476 5.379 1.00 86.38 73 LYS A C 1
ATOM 567 O O . LYS A 1 73 ? -9.490 8.912 5.837 1.00 86.38 73 LYS A O 1
ATOM 572 N N . GLY A 1 74 ? -7.646 10.143 6.156 1.00 88.12 74 GLY A N 1
ATOM 573 C CA . GLY A 1 74 ? -7.793 10.285 7.608 1.00 88.12 74 GLY A CA 1
ATOM 574 C C . GLY A 1 74 ? -7.374 9.054 8.421 1.00 88.12 74 GLY A C 1
ATOM 575 O O . GLY A 1 74 ? -7.591 9.024 9.628 1.00 88.12 74 GLY A O 1
ATOM 576 N N . ARG A 1 75 ? -6.755 8.045 7.793 1.00 86.56 75 ARG A N 1
ATOM 577 C CA . ARG A 1 75 ? -6.264 6.816 8.445 1.00 86.56 75 ARG A CA 1
ATOM 578 C C . ARG A 1 75 ? -4.764 6.891 8.747 1.00 86.56 75 ARG A C 1
ATOM 580 O O . ARG A 1 75 ? -3.976 6.034 8.340 1.00 86.56 75 ARG A O 1
ATOM 587 N N . THR A 1 76 ? -4.346 7.950 9.442 1.00 87.12 76 THR A N 1
ATOM 588 C CA . THR A 1 76 ? -2.940 8.176 9.837 1.00 87.12 76 THR A CA 1
ATOM 589 C C . THR A 1 76 ? -2.421 7.093 10.794 1.00 87.12 76 THR A C 1
ATOM 591 O O . THR A 1 76 ? -1.228 6.777 10.797 1.00 87.12 76 THR A O 1
ATOM 594 N N . ASP A 1 77 ? -3.323 6.475 11.562 1.00 85.50 77 ASP A N 1
ATOM 595 C CA . ASP A 1 77 ? -3.072 5.283 12.378 1.00 85.50 77 ASP A CA 1
ATOM 596 C C . ASP A 1 77 ? -2.509 4.136 11.523 1.00 85.50 77 ASP A C 1
ATOM 598 O O . ASP A 1 77 ? -1.442 3.594 11.815 1.00 85.50 77 ASP A O 1
ATOM 602 N N . LEU A 1 78 ? -3.162 3.845 10.395 1.00 85.06 78 LEU A N 1
ATOM 603 C CA . LEU A 1 78 ? -2.759 2.775 9.481 1.00 85.06 78 LEU A CA 1
ATOM 604 C C . LEU A 1 78 ? -1.520 3.143 8.663 1.00 85.06 78 LEU A C 1
ATOM 606 O O . LEU A 1 78 ? -0.674 2.291 8.391 1.00 85.06 78 LEU A O 1
ATOM 610 N N . ALA A 1 79 ? -1.368 4.422 8.308 1.00 84.94 79 ALA A N 1
ATOM 611 C CA . ALA A 1 79 ? -0.150 4.911 7.668 1.00 84.94 79 ALA A CA 1
ATOM 612 C C . ALA A 1 79 ? 1.083 4.726 8.572 1.00 84.94 79 ALA A C 1
ATOM 614 O O . ALA A 1 79 ? 2.183 4.475 8.076 1.00 84.94 79 ALA A O 1
ATOM 615 N N . THR A 1 80 ? 0.921 4.843 9.891 1.00 84.00 80 THR A N 1
ATOM 616 C CA . THR A 1 80 ? 1.998 4.600 10.862 1.00 84.00 80 THR A CA 1
ATOM 617 C C . THR A 1 80 ? 2.285 3.106 11.009 1.00 84.00 80 THR A C 1
ATOM 619 O O . THR A 1 80 ? 3.449 2.711 11.030 1.00 84.00 80 THR A O 1
ATOM 622 N N . GLU A 1 81 ? 1.252 2.262 11.027 1.00 82.88 81 GLU A N 1
ATOM 623 C CA . GLU A 1 81 ? 1.425 0.806 11.104 1.00 82.88 81 GLU A CA 1
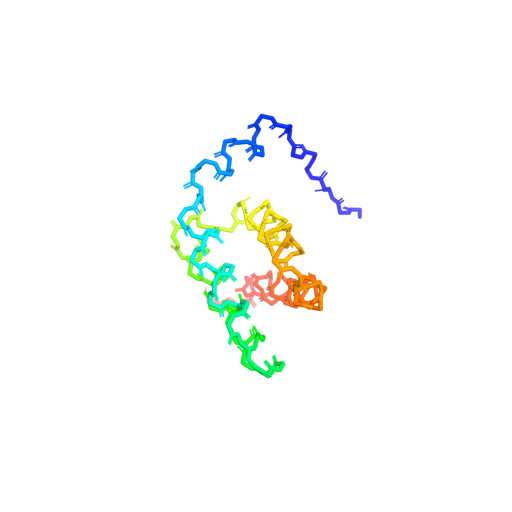ATOM 624 C C . GLU A 1 81 ? 2.171 0.245 9.880 1.00 82.88 81 GLU A C 1
ATOM 626 O O . GLU A 1 81 ? 3.079 -0.567 10.048 1.00 82.88 81 GLU A O 1
ATOM 631 N N . LEU A 1 82 ? 1.909 0.751 8.662 1.00 77.88 82 LEU A N 1
ATOM 632 C CA . LEU A 1 82 ? 2.639 0.321 7.455 1.00 77.88 82 LEU A CA 1
ATOM 633 C C . LEU A 1 82 ? 4.165 0.485 7.607 1.00 77.88 82 LEU A C 1
ATOM 635 O O . LEU A 1 82 ? 4.930 -0.359 7.135 1.00 77.88 82 LEU A O 1
ATOM 639 N N . PHE A 1 83 ? 4.632 1.546 8.280 1.00 70.69 83 PHE A N 1
ATOM 640 C CA . PHE A 1 83 ? 6.065 1.729 8.535 1.00 70.69 83 PHE A CA 1
ATOM 641 C C . PHE A 1 83 ? 6.645 0.596 9.380 1.00 70.69 83 PHE A C 1
ATOM 643 O O . PHE A 1 83 ? 7.729 0.095 9.077 1.00 70.69 83 PHE A O 1
ATOM 650 N N . ARG A 1 84 ? 5.905 0.181 10.411 1.00 71.81 84 ARG A N 1
ATOM 651 C CA . ARG A 1 84 ? 6.307 -0.891 11.317 1.00 71.81 84 ARG A CA 1
ATOM 652 C C . ARG A 1 84 ? 6.321 -2.242 10.601 1.00 71.81 84 ARG A C 1
ATOM 654 O O . ARG A 1 84 ? 7.294 -2.983 10.715 1.00 71.81 84 ARG A O 1
ATOM 661 N N . THR A 1 85 ? 5.294 -2.538 9.806 1.00 67.69 85 THR A N 1
ATOM 662 C CA . THR A 1 85 ? 5.175 -3.806 9.063 1.00 67.69 85 THR A CA 1
ATOM 663 C C . THR A 1 85 ? 6.237 -3.949 7.965 1.00 67.69 85 THR A C 1
ATOM 665 O O . THR A 1 85 ? 6.782 -5.041 7.761 1.00 67.69 85 THR A O 1
ATOM 668 N N . ARG A 1 86 ? 6.605 -2.852 7.283 1.00 64.31 86 ARG A N 1
ATOM 669 C CA . ARG A 1 86 ? 7.681 -2.862 6.274 1.00 64.31 86 ARG A CA 1
ATOM 670 C C . ARG A 1 86 ? 9.037 -3.228 6.885 1.00 64.31 86 ARG A C 1
ATOM 672 O O . ARG A 1 86 ? 9.804 -3.955 6.254 1.00 64.31 86 ARG A O 1
ATOM 679 N N . GLU A 1 87 ? 9.326 -2.782 8.107 1.00 57.03 87 GLU A N 1
ATOM 680 C CA . GLU A 1 87 ? 10.593 -3.089 8.786 1.00 57.03 87 GLU A CA 1
ATOM 681 C C . GLU A 1 87 ? 10.760 -4.599 9.060 1.00 57.03 87 GLU A C 1
ATOM 683 O O . GLU A 1 87 ? 11.854 -5.155 8.913 1.00 57.03 87 GLU A O 1
ATOM 688 N N . VAL A 1 88 ? 9.653 -5.293 9.342 1.00 54.06 88 VAL A N 1
ATOM 689 C CA . VAL A 1 88 ? 9.619 -6.747 9.575 1.00 54.06 88 VAL A CA 1
ATOM 690 C C . VAL A 1 88 ? 9.709 -7.539 8.263 1.00 54.06 88 VAL A C 1
ATOM 692 O O . VAL A 1 88 ? 10.448 -8.525 8.168 1.00 54.06 88 VAL A O 1
ATOM 695 N N . THR A 1 89 ? 9.004 -7.095 7.220 1.00 54.50 89 THR A N 1
ATOM 696 C CA . THR A 1 89 ? 8.917 -7.820 5.939 1.00 54.50 89 THR A CA 1
ATOM 697 C C . THR A 1 89 ? 10.237 -7.787 5.163 1.00 54.50 89 THR A C 1
ATOM 699 O O . THR A 1 89 ? 10.687 -8.818 4.660 1.00 54.50 89 THR A O 1
ATOM 702 N N . VAL A 1 90 ? 10.927 -6.638 5.129 1.00 54.94 90 VAL A N 1
ATOM 703 C CA . VAL A 1 90 ? 12.239 -6.515 4.463 1.00 54.94 90 VAL A CA 1
ATOM 704 C C . VAL A 1 90 ? 13.306 -7.351 5.182 1.00 54.94 90 VAL A C 1
ATOM 706 O O . VAL A 1 90 ? 14.127 -7.994 4.529 1.00 54.94 90 VAL A O 1
ATOM 709 N N . SER A 1 91 ? 13.249 -7.429 6.515 1.00 49.78 91 SER A N 1
ATOM 710 C CA . SER A 1 91 ? 14.168 -8.249 7.319 1.00 49.78 91 SER A CA 1
ATOM 711 C C . SER A 1 91 ? 13.951 -9.754 7.110 1.00 49.78 91 SER A C 1
ATOM 713 O O . SER A 1 91 ? 14.905 -10.530 7.123 1.00 49.78 91 SER A O 1
ATOM 715 N N . THR A 1 92 ? 12.713 -10.171 6.835 1.00 51.34 92 THR A N 1
ATOM 716 C CA . THR A 1 92 ? 12.368 -11.582 6.600 1.00 51.34 92 THR A CA 1
ATOM 717 C C . THR A 1 92 ? 12.650 -12.005 5.152 1.00 51.34 92 THR A C 1
ATOM 719 O O . THR A 1 92 ? 13.098 -13.126 4.906 1.00 51.34 92 THR A O 1
ATOM 722 N N . SER A 1 93 ? 12.475 -11.100 4.181 1.00 46.88 93 SER A N 1
ATOM 723 C CA . SER A 1 93 ? 12.761 -11.378 2.766 1.00 46.88 93 SER A CA 1
ATOM 724 C C . SER A 1 93 ? 14.258 -11.347 2.419 1.00 46.88 93 SER A C 1
ATOM 726 O O . SER A 1 93 ? 14.652 -11.955 1.424 1.00 46.88 93 SER A O 1
ATOM 728 N N . LEU A 1 94 ? 15.107 -10.696 3.227 1.00 47.78 94 LEU A N 1
ATOM 729 C CA . LEU A 1 94 ? 16.570 -10.713 3.052 1.00 47.78 94 LEU A CA 1
ATOM 730 C C . LEU A 1 94 ? 17.246 -11.938 3.711 1.00 47.78 94 LEU A C 1
ATOM 732 O O . LEU A 1 94 ? 18.418 -12.205 3.459 1.00 47.78 94 LEU A O 1
ATOM 736 N N . GLY A 1 95 ? 16.510 -12.706 4.526 1.00 41.09 95 GLY A N 1
ATOM 737 C CA . GLY A 1 95 ? 17.029 -13.838 5.306 1.00 41.09 95 GLY A CA 1
ATOM 738 C C . GLY A 1 95 ? 16.956 -15.219 4.641 1.00 41.09 95 GLY A C 1
ATOM 739 O O . GLY A 1 95 ? 17.502 -16.171 5.189 1.00 41.09 95 GLY A O 1
ATOM 740 N N . LYS A 1 96 ? 16.323 -15.376 3.468 1.00 45.94 96 LYS A N 1
ATOM 741 C CA . LYS A 1 96 ? 16.130 -16.701 2.827 1.00 45.94 96 LYS A CA 1
ATOM 742 C C . LYS A 1 96 ? 17.124 -17.055 1.708 1.00 45.94 96 LYS A C 1
ATOM 744 O O . LYS A 1 96 ? 16.889 -17.995 0.958 1.00 45.94 96 LYS A O 1
ATOM 749 N N . ARG A 1 97 ? 18.271 -16.371 1.610 1.00 43.69 97 ARG A N 1
ATOM 750 C CA . ARG A 1 97 ? 19.388 -16.748 0.711 1.00 43.69 97 ARG A CA 1
ATOM 751 C C . ARG A 1 97 ? 20.610 -17.281 1.469 1.00 43.69 97 ARG A C 1
ATOM 753 O O . ARG A 1 97 ? 21.732 -16.875 1.198 1.00 43.69 97 ARG A O 1
ATOM 760 N N . ARG A 1 98 ? 20.402 -18.198 2.415 1.00 46.28 98 ARG A N 1
ATOM 761 C CA . ARG A 1 98 ? 21.426 -19.155 2.871 1.00 46.28 98 ARG A CA 1
ATOM 762 C C . ARG A 1 98 ? 20.751 -20.393 3.450 1.00 46.28 98 ARG A C 1
ATOM 764 O O . ARG A 1 98 ? 20.537 -20.431 4.649 1.00 46.28 98 ARG A O 1
ATOM 771 N N . VAL A 1 99 ? 20.466 -21.390 2.617 1.00 42.72 99 VAL A N 1
ATOM 772 C CA . VAL A 1 99 ? 20.727 -22.798 2.955 1.00 42.72 99 VAL A CA 1
ATOM 773 C C . VAL A 1 99 ? 21.071 -23.509 1.649 1.00 42.72 99 VAL A C 1
ATOM 775 O O . VAL A 1 99 ? 20.321 -23.441 0.679 1.00 42.72 99 VAL A O 1
ATOM 778 N N . SER A 1 100 ? 22.261 -24.097 1.648 1.00 42.84 100 SER A N 1
ATOM 7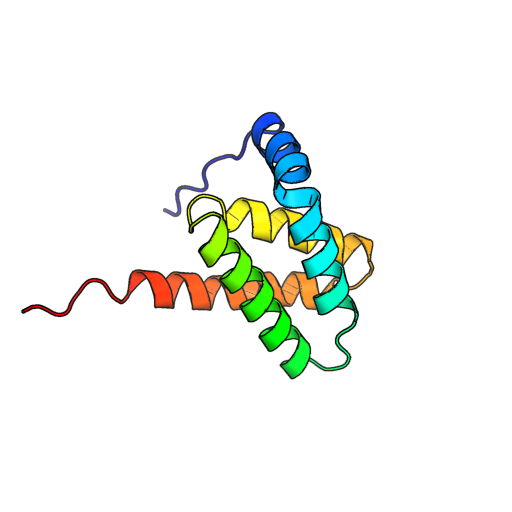79 C CA . SER A 1 100 ? 22.861 -24.924 0.612 1.00 42.84 100 SER A CA 1
ATOM 780 C C . SER A 1 100 ? 22.001 -26.127 0.229 1.00 42.84 100 SER A C 1
ATOM 782 O O . SER A 1 100 ? 21.403 -26.752 1.104 1.00 42.84 100 SER A O 1
ATOM 784 N N . GLN A 1 101 ? 22.084 -26.526 -1.036 1.00 39.56 101 GLN A N 1
ATOM 785 C CA . GLN A 1 101 ? 22.387 -27.910 -1.398 1.00 39.56 101 GLN A CA 1
ATOM 786 C C . GLN A 1 101 ? 23.441 -27.902 -2.498 1.00 39.56 101 GLN A C 1
ATOM 788 O O . GLN A 1 101 ? 23.386 -26.975 -3.339 1.00 39.56 101 GLN A O 1
#

Organism: NCBI:txid627669

Secondary structure (DSSP, 8-state):
--------HHHHHHHHHHTHHHHHHHHHHHHT--SHHHHHHHHHHHHHHHHHHH-STTHHHHHHHHHHHHHHTT-HHHHHHHHHHHHHHHHHHTS-S----

pLDDT: mean 77.84, std 16.5, range [34.69, 92.25]

Foldseek 3Di:
DPPPPPQDPVNLVVCCVVCVPLLVVLLVLLLPDPDPVSNLVSLCVSLVVCCVVPNDPCSVSSLVSSLVSNVVVVNVVSSVVNVVSVVVVVVVVVPPPDDDD

Sequence (101 aa):
MKNVRKISPSERRLAETVYHVELSRGASIIASTLSRVTAETALNEVVSEFVALHGTGNIDLFSELLRERLTQKGRTDLATELFRTREVTVSTSLGKRRVSQ